Protein AF-A0A7S2DQY0-F1 (afdb_monomer_lite)

Organism: NCBI:txid327968

Sequence (175 aa):
AALLALCVALWAPGAPSARWPSTRSASLSDKVDLASQGHSHDYEVMYEGFVNVRKWKSLSALILSTHWKCEIVRGVEEQGWVKLTNEPGFIKIRLHPYTLLRRVQIFREISHGACSSVGMYPIGDPISCIQAASSLGYDGPDLQRSRLVPAPEGCFMDAGKLFVSDDRANRGNGA

Radius of gyration: 20.02 Å; chains: 1; bounding box: 56×23×52 Å

Structure (mmCIF, N/CA/C/O backbone):
data_AF-A0A7S2DQY0-F1
#
_entry.id   AF-A0A7S2DQY0-F1
#
loop_
_atom_site.group_PDB
_atom_site.id
_atom_site.type_symbol
_atom_site.label_atom_id
_atom_site.label_alt_id
_atom_site.label_comp_id
_atom_site.label_asym_id
_atom_site.label_entity_id
_atom_site.label_seq_id
_atom_site.pdbx_PDB_ins_code
_atom_site.Cartn_x
_atom_site.Cartn_y
_atom_site.Cartn_z
_atom_site.occupancy
_atom_site.B_iso_or_equiv
_atom_site.auth_seq_id
_atom_site.auth_comp_id
_atom_site.auth_asym_id
_atom_site.auth_atom_id
_atom_site.pdbx_PDB_model_num
ATOM 1 N N . ALA A 1 1 ? 22.320 -6.560 -19.509 1.00 53.09 1 ALA A N 1
ATOM 2 C CA . ALA A 1 1 ? 21.694 -6.195 -18.227 1.00 53.09 1 ALA A CA 1
ATOM 3 C C . ALA A 1 1 ? 20.279 -6.752 -18.251 1.00 53.09 1 ALA A C 1
ATOM 5 O O . ALA A 1 1 ? 19.689 -6.744 -19.324 1.00 53.09 1 ALA A O 1
ATOM 6 N N . ALA A 1 2 ? 19.794 -7.329 -17.153 1.00 63.69 2 ALA A N 1
ATOM 7 C CA . ALA A 1 2 ? 18.404 -7.769 -17.069 1.00 63.69 2 ALA A CA 1
ATOM 8 C C . ALA A 1 2 ? 17.537 -6.548 -16.743 1.00 63.69 2 ALA A C 1
ATOM 10 O O . ALA A 1 2 ? 17.880 -5.799 -15.827 1.00 63.69 2 ALA A O 1
ATOM 11 N N . LEU A 1 3 ? 16.473 -6.336 -17.514 1.00 75.00 3 LEU A N 1
ATOM 12 C CA . LEU A 1 3 ? 15.452 -5.347 -17.190 1.00 75.00 3 LEU A CA 1
ATOM 13 C C . LEU A 1 3 ? 14.588 -5.912 -16.063 1.00 75.00 3 LEU A C 1
ATOM 15 O O . LEU A 1 3 ? 14.339 -7.115 -16.017 1.00 75.00 3 LEU A O 1
ATOM 19 N N . LEU A 1 4 ? 14.163 -5.059 -15.135 1.00 83.62 4 LEU A N 1
ATOM 20 C CA . LEU A 1 4 ? 13.307 -5.462 -14.019 1.00 83.62 4 LEU A CA 1
ATOM 21 C C . LEU A 1 4 ? 12.068 -4.580 -14.031 1.00 83.62 4 LEU A C 1
ATOM 23 O O . LEU A 1 4 ? 12.180 -3.369 -13.874 1.00 83.62 4 LEU A O 1
ATOM 27 N N . ALA A 1 5 ? 10.890 -5.157 -14.231 1.00 82.81 5 ALA A N 1
ATOM 28 C CA . ALA A 1 5 ? 9.648 -4.395 -14.262 1.00 82.81 5 ALA A CA 1
ATOM 29 C C . ALA A 1 5 ? 9.065 -4.282 -12.849 1.00 82.81 5 ALA A C 1
ATOM 31 O O . ALA A 1 5 ? 9.056 -5.250 -12.084 1.00 82.81 5 ALA A O 1
ATOM 32 N N . LEU A 1 6 ? 8.570 -3.094 -12.509 1.00 86.31 6 LEU A N 1
ATOM 33 C CA . LEU A 1 6 ? 7.921 -2.808 -11.237 1.00 86.31 6 LEU A CA 1
ATOM 34 C C . LEU A 1 6 ? 6.404 -2.776 -11.429 1.00 86.31 6 LEU A C 1
ATOM 36 O O . LEU A 1 6 ? 5.857 -1.999 -12.214 1.00 86.31 6 LEU A O 1
ATOM 40 N N . CYS A 1 7 ? 5.724 -3.625 -10.673 1.00 85.50 7 CYS A N 1
ATOM 41 C CA . CYS A 1 7 ? 4.288 -3.825 -10.727 1.00 85.50 7 CYS A CA 1
ATOM 42 C C . CYS A 1 7 ? 3.633 -3.376 -9.422 1.00 85.50 7 CYS A C 1
ATOM 44 O O . CYS A 1 7 ? 4.214 -3.523 -8.347 1.00 85.50 7 CYS A O 1
ATOM 46 N N . VAL A 1 8 ? 2.390 -2.904 -9.493 1.00 83.81 8 VAL A N 1
ATOM 47 C CA . VAL A 1 8 ? 1.583 -2.538 -8.320 1.00 83.81 8 VAL A CA 1
ATOM 48 C C . VAL A 1 8 ? 0.348 -3.431 -8.199 1.00 83.81 8 VAL A C 1
ATOM 50 O O . VAL A 1 8 ? -0.331 -3.729 -9.189 1.00 83.81 8 VAL A O 1
ATOM 53 N N . ALA A 1 9 ? 0.046 -3.883 -6.981 1.00 71.81 9 ALA A N 1
ATOM 54 C CA . ALA A 1 9 ? -1.216 -4.548 -6.680 1.00 71.81 9 ALA A CA 1
ATOM 55 C C . ALA A 1 9 ? -2.298 -3.470 -6.548 1.00 71.81 9 ALA A C 1
ATOM 57 O O . ALA A 1 9 ? -2.285 -2.689 -5.604 1.00 71.81 9 ALA A O 1
ATOM 58 N N . LEU A 1 10 ? -3.201 -3.416 -7.531 1.00 66.06 10 LEU A N 1
ATOM 59 C CA . LEU A 1 10 ? -4.400 -2.568 -7.576 1.00 66.06 10 LEU A CA 1
ATOM 60 C C . LEU A 1 10 ? -4.248 -1.156 -6.976 1.00 66.06 10 LEU A C 1
ATOM 62 O O . LEU A 1 10 ? -4.770 -0.827 -5.912 1.00 66.06 10 LEU A O 1
ATOM 66 N N . TRP A 1 11 ? -3.659 -0.282 -7.787 1.00 42.88 11 TRP A N 1
ATOM 67 C CA . TRP A 1 11 ? -4.004 1.133 -7.864 1.00 42.88 11 TRP A CA 1
ATOM 68 C C . TRP A 1 11 ? -3.854 1.571 -9.326 1.00 42.88 11 TRP A C 1
ATOM 70 O O . TRP A 1 11 ? -2.790 1.413 -9.912 1.00 42.88 11 TRP A O 1
ATOM 80 N N . ALA A 1 12 ? -4.929 2.073 -9.937 1.00 38.25 12 ALA A N 1
ATOM 81 C CA . ALA A 1 12 ? -4.862 2.805 -11.199 1.00 38.25 12 ALA A CA 1
ATOM 82 C C . ALA A 1 12 ? -5.916 3.922 -11.167 1.00 38.25 12 ALA A C 1
ATOM 84 O O . ALA A 1 12 ? -7.084 3.675 -11.483 1.00 38.25 12 ALA A O 1
ATOM 85 N N . PRO A 1 13 ? -5.562 5.153 -10.765 1.00 38.97 13 PRO A N 1
ATOM 86 C CA . PRO A 1 13 ? -6.408 6.296 -11.046 1.00 38.97 13 PRO A CA 1
ATOM 87 C C . PRO A 1 13 ? -6.356 6.535 -12.560 1.00 38.97 13 PRO A C 1
ATOM 89 O O . PRO A 1 13 ? -5.383 7.061 -13.089 1.00 38.97 13 PRO A O 1
ATOM 92 N N . GLY A 1 14 ? -7.404 6.113 -13.270 1.00 41.59 14 GLY A N 1
ATOM 93 C CA . GLY A 1 14 ? -7.611 6.491 -14.668 1.00 41.59 14 GLY A CA 1
ATOM 94 C C . GLY A 1 14 ? -7.180 5.480 -15.729 1.00 41.59 14 GLY A C 1
ATOM 95 O O . GLY A 1 14 ? -6.712 5.897 -16.782 1.00 41.59 14 GLY A O 1
ATOM 96 N N . ALA A 1 15 ? -7.398 4.176 -15.533 1.00 36.22 15 ALA A N 1
ATOM 97 C CA . ALA A 1 15 ? -7.417 3.262 -16.677 1.00 36.22 15 ALA A CA 1
ATOM 98 C C . ALA A 1 15 ? -8.593 3.644 -17.608 1.00 36.22 15 ALA A C 1
ATOM 100 O O . ALA A 1 15 ? -9.750 3.495 -17.200 1.00 36.22 15 ALA A O 1
ATOM 101 N N . PRO A 1 16 ? -8.368 4.137 -18.846 1.00 37.81 16 PRO A N 1
ATOM 102 C CA . PRO A 1 16 ? -9.451 4.235 -19.806 1.00 37.81 16 PRO A CA 1
ATOM 103 C C . PRO A 1 16 ? -9.926 2.814 -20.089 1.00 37.81 16 PRO A C 1
ATOM 105 O O . PRO A 1 16 ? -9.136 1.946 -20.466 1.00 37.81 16 PRO A O 1
ATOM 108 N N . SER A 1 17 ? -11.221 2.596 -19.869 1.00 43.91 17 SER A N 1
ATOM 109 C CA . SER A 1 17 ? -11.963 1.384 -20.201 1.00 43.91 17 SER A CA 1
ATOM 110 C C . SER A 1 17 ? -11.356 0.687 -21.420 1.00 43.91 17 SER A C 1
ATOM 112 O O . SER A 1 17 ? -11.414 1.223 -22.533 1.00 43.91 17 SER A O 1
ATOM 114 N N . ALA A 1 18 ? -10.780 -0.498 -21.221 1.00 35.72 18 ALA A N 1
ATOM 115 C CA . ALA A 1 18 ? -10.533 -1.417 -22.315 1.00 35.72 18 ALA A CA 1
ATOM 116 C C . ALA A 1 18 ? -11.901 -1.728 -22.935 1.00 35.72 18 ALA A C 1
ATOM 118 O O . ALA A 1 18 ? -12.705 -2.487 -22.397 1.00 35.72 18 ALA A O 1
ATOM 119 N N . ARG A 1 19 ? -12.201 -1.022 -24.024 1.00 37.56 19 ARG A N 1
ATOM 120 C CA . ARG A 1 19 ? -13.410 -1.178 -24.816 1.00 37.56 19 ARG A CA 1
ATOM 121 C C . ARG A 1 19 ? -13.229 -2.458 -25.622 1.00 37.56 19 ARG A C 1
ATOM 123 O O . ARG A 1 19 ? -12.596 -2.441 -26.671 1.00 37.56 19 ARG A O 1
ATOM 130 N N . TRP A 1 20 ? -13.735 -3.567 -25.101 1.00 39.91 20 TRP A N 1
ATOM 131 C CA . TRP A 1 20 ? -13.902 -4.797 -25.871 1.00 39.91 20 TRP A CA 1
ATOM 132 C C . TRP A 1 20 ? -14.963 -4.556 -26.955 1.00 39.91 20 TRP A C 1
ATOM 134 O O . TRP A 1 20 ? -16.059 -4.107 -26.606 1.00 39.91 20 TRP A O 1
ATOM 144 N N . PRO A 1 21 ? -14.705 -4.817 -28.251 1.00 39.91 21 PRO A N 1
ATOM 145 C CA . PRO A 1 21 ? -15.764 -4.800 -29.239 1.00 39.91 21 PRO A CA 1
ATOM 146 C C . PRO A 1 21 ? -16.342 -6.198 -29.493 1.00 39.91 21 PRO A C 1
ATOM 148 O O . PRO A 1 21 ? -15.637 -7.198 -29.604 1.00 39.91 21 PRO A O 1
ATOM 151 N N . SER A 1 22 ? -17.651 -6.159 -29.739 1.00 44.62 22 SER A N 1
ATOM 152 C CA . SER A 1 22 ? -18.505 -7.104 -30.463 1.00 44.62 22 SER A CA 1
ATOM 153 C C . SER A 1 22 ? -19.174 -8.237 -29.675 1.00 44.62 22 SER A C 1
ATOM 155 O O . SER A 1 22 ? -18.684 -9.350 -29.561 1.00 44.62 22 SER A O 1
ATOM 157 N N . THR A 1 23 ? -20.420 -7.980 -29.281 1.00 38.44 23 THR A N 1
ATOM 158 C CA . THR A 1 23 ? -21.568 -8.768 -29.759 1.00 38.44 23 THR A CA 1
ATOM 159 C C . THR A 1 23 ? -22.801 -7.863 -29.842 1.00 38.44 23 THR A C 1
ATOM 161 O O . THR A 1 23 ? -22.882 -6.824 -29.191 1.00 38.44 23 THR A O 1
ATOM 164 N N . ARG A 1 24 ? -23.685 -8.186 -30.788 1.00 42.44 24 ARG A N 1
ATOM 165 C CA . ARG A 1 24 ? -24.762 -7.338 -31.311 1.00 42.44 24 ARG A CA 1
ATOM 166 C C . ARG A 1 24 ? -25.947 -7.243 -30.343 1.00 42.44 24 ARG A C 1
ATOM 168 O O . ARG A 1 24 ? -26.334 -8.242 -29.758 1.00 42.44 24 ARG A O 1
ATOM 175 N N . SER A 1 25 ? -26.529 -6.043 -30.293 1.00 52.25 25 SER A N 1
ATOM 176 C CA . SER A 1 25 ? -27.951 -5.717 -30.084 1.00 52.25 25 SER A CA 1
ATOM 177 C C . SER A 1 25 ? -28.778 -6.591 -29.128 1.00 52.25 25 SER A C 1
ATOM 179 O O . SER A 1 25 ? -29.321 -7.614 -29.537 1.00 52.25 25 SER A O 1
ATOM 181 N N . ALA A 1 26 ? -29.047 -6.062 -27.933 1.00 34.00 26 ALA A N 1
ATOM 182 C CA . ALA A 1 26 ? -30.343 -6.205 -27.276 1.00 34.00 26 ALA A CA 1
ATOM 183 C C . ALA A 1 26 ? -30.647 -4.944 -26.449 1.00 34.00 26 ALA A C 1
ATOM 185 O O . ALA A 1 26 ? -29.757 -4.283 -25.923 1.00 34.00 26 ALA A O 1
ATOM 186 N N . SER A 1 27 ? -31.919 -4.580 -26.471 1.00 41.88 27 SER A N 1
ATOM 187 C CA . SER A 1 27 ? -32.555 -3.317 -26.107 1.00 41.88 27 SER A CA 1
ATOM 188 C C . SER A 1 27 ? -32.637 -3.010 -24.609 1.00 41.88 27 SER A C 1
ATOM 190 O O . SER A 1 27 ? -32.637 -3.915 -23.786 1.00 41.88 27 SER A O 1
ATOM 192 N N . LEU A 1 28 ? -32.812 -1.709 -24.326 1.00 45.16 28 LEU A N 1
ATOM 193 C CA . LEU A 1 28 ? -33.440 -1.077 -23.156 1.00 45.16 28 LEU A CA 1
ATOM 194 C C . LEU A 1 28 ? -33.865 -2.010 -22.007 1.00 45.16 28 LEU A C 1
ATOM 196 O O . LEU A 1 28 ? -34.870 -2.709 -22.132 1.00 45.16 28 LEU A O 1
ATOM 200 N N . SER A 1 29 ? -33.209 -1.857 -20.852 1.00 47.78 29 SER A N 1
ATOM 201 C CA . SER A 1 29 ? -33.795 -1.493 -19.542 1.00 47.78 29 SER A CA 1
ATOM 202 C C . SER A 1 29 ? -32.904 -2.018 -18.420 1.00 47.78 29 SER A C 1
ATOM 204 O O . SER A 1 29 ? -33.221 -3.044 -17.853 1.00 47.78 29 SER A O 1
ATOM 206 N N . ASP A 1 30 ? -31.828 -1.313 -18.069 1.00 38.75 30 ASP A N 1
ATOM 207 C CA . ASP A 1 30 ? -31.156 -1.530 -16.782 1.00 38.75 30 ASP A CA 1
ATOM 208 C C . ASP A 1 30 ? -30.523 -0.214 -16.324 1.00 38.75 30 ASP A C 1
ATOM 210 O O . ASP A 1 30 ? -29.393 0.139 -16.666 1.00 38.75 30 ASP A O 1
ATOM 214 N N . LYS A 1 31 ? -31.294 0.563 -15.558 1.00 48.78 31 LYS A N 1
ATOM 215 C CA . LYS A 1 31 ? -30.732 1.595 -14.688 1.00 48.78 31 LYS A CA 1
ATOM 216 C C . LYS A 1 31 ? -30.069 0.870 -13.521 1.00 48.78 31 LYS A C 1
ATOM 218 O O . LYS A 1 31 ? -30.711 0.609 -12.512 1.00 48.78 31 LYS A O 1
ATOM 223 N N . VAL A 1 32 ? -28.798 0.518 -13.678 1.00 41.47 32 VAL A N 1
ATOM 224 C CA . VAL A 1 32 ? -27.964 0.142 -12.536 1.00 41.47 32 VAL A CA 1
ATOM 225 C C . VAL A 1 32 ? -27.562 1.437 -11.846 1.00 41.47 32 VAL A C 1
ATOM 227 O O . VAL A 1 32 ? -26.778 2.222 -12.382 1.00 41.47 32 VAL A O 1
ATOM 230 N N . ASP A 1 33 ? -28.146 1.676 -10.677 1.00 40.12 33 ASP A N 1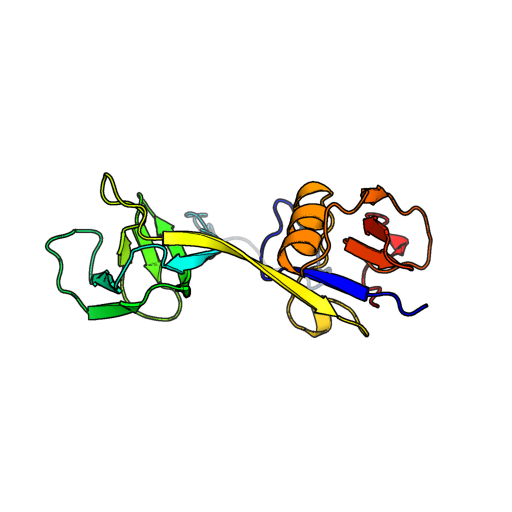
ATOM 231 C CA . ASP A 1 33 ? -27.738 2.738 -9.770 1.00 40.12 33 ASP A CA 1
ATOM 232 C C . ASP A 1 33 ? -26.233 2.604 -9.479 1.00 40.12 33 ASP A C 1
ATOM 234 O O . ASP A 1 33 ? -25.787 1.662 -8.820 1.00 40.12 33 ASP A O 1
ATOM 238 N N . LEU A 1 34 ? -25.433 3.551 -9.987 1.00 43.62 34 LEU A N 1
ATOM 239 C CA . LEU A 1 34 ? -24.010 3.707 -9.672 1.00 43.62 34 LEU A CA 1
ATOM 240 C C . LEU A 1 34 ? -23.846 4.201 -8.223 1.00 43.62 34 LEU A C 1
ATOM 242 O O . LEU A 1 34 ? -23.414 5.323 -7.961 1.00 43.62 34 LEU A O 1
ATOM 246 N N . ALA A 1 35 ? -24.194 3.358 -7.257 1.00 39.94 35 ALA A N 1
ATOM 247 C CA . ALA A 1 35 ? -23.782 3.535 -5.876 1.00 39.94 35 ALA A CA 1
ATOM 248 C C . ALA A 1 35 ? -22.318 3.088 -5.751 1.00 39.94 35 ALA A C 1
ATOM 250 O O . ALA A 1 35 ? -22.015 1.901 -5.811 1.00 39.94 35 ALA A O 1
ATOM 251 N N . SER A 1 36 ? -21.418 4.071 -5.639 1.00 44.59 36 SER A N 1
ATOM 252 C CA . SER A 1 36 ? -20.044 3.974 -5.123 1.00 44.59 36 SER A CA 1
ATOM 253 C C . SER A 1 36 ? -19.400 2.580 -5.195 1.00 44.59 36 SER A C 1
ATOM 255 O O . SER A 1 36 ? -19.381 1.841 -4.207 1.00 44.59 36 SER A O 1
ATOM 257 N N . GLN A 1 37 ? -18.790 2.238 -6.331 1.00 47.44 37 GLN A N 1
ATOM 258 C CA . GLN A 1 37 ? -17.748 1.213 -6.338 1.00 47.44 37 GLN A CA 1
ATOM 259 C C . GLN A 1 37 ? -16.548 1.769 -5.564 1.00 47.44 37 GLN A C 1
ATOM 261 O O . GLN A 1 37 ? -15.630 2.357 -6.130 1.00 47.44 37 GLN A O 1
ATOM 266 N N . GLY A 1 38 ? -16.589 1.661 -4.237 1.00 58.00 38 GLY A N 1
ATOM 267 C CA . GLY A 1 38 ? -15.418 1.907 -3.415 1.00 58.00 38 GLY A CA 1
ATOM 268 C C . GLY A 1 38 ? -14.380 0.857 -3.783 1.00 58.00 38 GLY A C 1
ATOM 269 O O . GLY A 1 38 ? -14.574 -0.325 -3.511 1.00 58.00 38 GLY A O 1
ATOM 270 N N . HIS A 1 39 ? -13.310 1.270 -4.458 1.00 76.19 39 HIS A N 1
ATOM 271 C CA . HIS A 1 39 ? -12.190 0.384 -4.743 1.00 76.19 39 HIS A CA 1
ATOM 272 C C . HIS A 1 39 ? -11.609 -0.117 -3.414 1.00 76.19 39 HIS A C 1
ATOM 274 O O . HIS A 1 39 ? -11.409 0.661 -2.479 1.00 76.19 39 HIS A O 1
ATOM 280 N N . SER A 1 40 ? -11.378 -1.425 -3.306 1.00 83.94 40 SER A N 1
ATOM 281 C CA . SER A 1 40 ? -10.716 -1.997 -2.137 1.00 83.94 40 SER A CA 1
ATOM 282 C C . SER A 1 40 ? -9.239 -1.618 -2.138 1.00 83.94 40 SER A C 1
ATOM 284 O O . SER A 1 40 ? -8.591 -1.695 -3.181 1.00 83.94 40 SER A O 1
ATOM 286 N N . HIS A 1 41 ? -8.704 -1.278 -0.974 1.00 87.81 41 HIS A N 1
ATOM 287 C CA . HIS A 1 41 ? -7.287 -1.001 -0.765 1.00 87.81 41 HIS A CA 1
ATOM 288 C C . HIS A 1 41 ? -6.707 -1.949 0.281 1.00 87.81 41 HIS A C 1
ATOM 290 O O . HIS A 1 41 ? -7.442 -2.496 1.109 1.00 87.81 41 HIS A O 1
ATOM 296 N N . ASP A 1 42 ? -5.387 -2.092 0.251 1.00 89.88 42 ASP A N 1
ATOM 297 C CA . ASP A 1 42 ? -4.629 -2.778 1.288 1.00 89.88 42 ASP A CA 1
ATOM 298 C C . ASP A 1 42 ? -4.252 -1.784 2.395 1.00 89.88 42 ASP A C 1
ATOM 300 O O . ASP A 1 42 ? -3.903 -0.627 2.139 1.00 89.88 42 ASP A O 1
ATOM 304 N N . TYR A 1 43 ? -4.376 -2.224 3.643 1.00 94.56 43 TYR A N 1
ATOM 305 C CA . TYR A 1 43 ? -4.101 -1.442 4.840 1.00 94.56 43 TYR A CA 1
ATOM 306 C C . TYR A 1 43 ? -3.182 -2.225 5.764 1.00 94.56 43 TYR A C 1
ATOM 308 O O . TYR A 1 43 ? -3.456 -3.376 6.076 1.00 94.56 43 TYR A O 1
ATOM 316 N N . GLU A 1 44 ? -2.141 -1.573 6.256 1.00 95.25 44 GLU A N 1
ATOM 317 C CA . GLU A 1 44 ? -1.274 -2.090 7.305 1.00 95.25 44 GLU A CA 1
ATOM 318 C C . GLU A 1 44 ? -1.783 -1.652 8.680 1.00 95.25 44 GLU A C 1
ATOM 320 O O . GLU A 1 44 ? -2.155 -0.486 8.882 1.00 95.25 44 GLU A O 1
ATOM 325 N N . VAL A 1 45 ? -1.769 -2.579 9.636 1.00 96.94 45 VAL A N 1
ATOM 326 C CA . VAL A 1 45 ? -2.029 -2.288 11.047 1.00 96.94 45 VAL A CA 1
ATOM 327 C C . VAL A 1 45 ? -0.821 -1.581 11.665 1.00 96.94 45 VAL A C 1
ATOM 329 O O . VAL A 1 45 ? 0.237 -2.174 11.857 1.00 96.94 45 VAL A O 1
ATOM 332 N N . MET A 1 46 ? -0.994 -0.309 12.025 1.00 96.75 46 MET A N 1
ATOM 333 C CA . MET A 1 46 ? 0.075 0.546 12.563 1.00 96.75 46 MET A CA 1
ATOM 334 C C . MET A 1 46 ? 0.112 0.598 14.095 1.00 96.75 46 MET A C 1
ATOM 336 O O . MET A 1 46 ? 1.102 1.047 14.669 1.00 96.75 46 MET A O 1
ATOM 340 N N . TYR A 1 47 ? -0.972 0.200 14.765 1.00 95.00 47 TYR A N 1
ATOM 341 C CA . TYR A 1 47 ? -1.081 0.298 16.220 1.00 95.00 47 TYR A CA 1
ATOM 342 C C . TYR A 1 47 ? -0.127 -0.674 16.925 1.00 95.00 47 TYR A C 1
ATOM 344 O O . TYR A 1 47 ? -0.063 -1.844 16.558 1.00 95.00 47 TYR A O 1
ATOM 352 N N . GLU A 1 48 ? 0.577 -0.208 17.962 1.00 93.19 48 GLU A N 1
ATOM 353 C CA . GLU A 1 48 ? 1.424 -1.054 18.815 1.00 93.19 48 GLU A CA 1
ATOM 354 C C . GLU A 1 48 ? 0.554 -2.038 19.617 1.00 93.19 48 GLU A C 1
ATOM 356 O O . GLU A 1 48 ? 0.055 -1.720 20.698 1.00 93.19 48 GLU A O 1
ATOM 361 N N . GLY A 1 49 ? 0.324 -3.226 19.052 1.00 95.12 49 GLY A N 1
ATOM 362 C CA . GLY A 1 49 ? -0.542 -4.262 19.610 1.00 95.12 49 GLY A CA 1
ATOM 363 C C . GLY A 1 49 ? -1.461 -4.854 18.545 1.00 95.12 49 GLY A C 1
ATOM 364 O O . GLY A 1 49 ? -0.993 -5.310 17.503 1.00 95.12 49 GLY A O 1
ATOM 365 N N . PHE A 1 50 ? -2.767 -4.849 18.815 1.00 96.69 50 PHE A N 1
ATOM 366 C CA . PHE A 1 50 ? -3.792 -5.342 17.898 1.00 96.69 50 PHE A CA 1
ATOM 367 C C . PHE A 1 50 ? -4.938 -4.341 17.721 1.00 96.69 50 PHE A C 1
ATOM 369 O O . PHE A 1 50 ? -5.203 -3.496 18.580 1.00 96.69 50 PHE A O 1
ATOM 376 N N . VAL A 1 51 ? -5.645 -4.460 16.601 1.00 98.12 51 VAL A N 1
ATOM 377 C CA . VAL A 1 51 ? -6.874 -3.723 16.296 1.00 98.12 51 VAL A CA 1
ATOM 378 C C . VAL A 1 51 ? -8.064 -4.673 16.299 1.00 98.12 51 VAL A C 1
ATOM 380 O O . VAL A 1 51 ? -7.950 -5.839 15.934 1.00 98.12 51 VAL A O 1
ATOM 383 N N . ASN A 1 52 ? -9.224 -4.167 16.714 1.00 98.31 52 ASN A N 1
ATOM 384 C CA . ASN A 1 52 ? -10.452 -4.953 16.767 1.00 98.31 52 ASN A CA 1
ATOM 385 C C . ASN A 1 52 ? -11.221 -4.858 15.449 1.00 98.31 52 ASN A C 1
ATOM 387 O O . ASN A 1 52 ? -11.515 -3.750 14.983 1.00 98.31 52 ASN A O 1
ATOM 391 N N . VAL A 1 53 ? -11.640 -6.008 14.931 1.00 98.38 53 VAL A N 1
ATOM 392 C CA . VAL A 1 53 ? -12.632 -6.112 13.862 1.00 98.38 53 VAL A CA 1
ATOM 393 C C . VAL A 1 53 ? -14.006 -6.150 14.503 1.00 98.38 53 VAL A C 1
ATOM 395 O O . VAL A 1 53 ? -14.297 -6.993 15.352 1.00 98.38 53 VAL A O 1
ATOM 398 N N . ARG A 1 54 ? -14.867 -5.206 14.137 1.00 98.56 54 ARG A N 1
ATOM 399 C CA . ARG A 1 54 ? -16.176 -5.027 14.769 1.00 98.56 54 ARG A CA 1
ATOM 400 C C . ARG A 1 54 ? -17.306 -5.336 13.810 1.00 98.56 54 ARG A C 1
ATOM 402 O O . ARG A 1 54 ? -17.222 -5.037 12.624 1.00 98.56 54 ARG A O 1
ATOM 409 N N . LYS A 1 55 ? -18.408 -5.869 14.338 1.00 98.00 55 LYS A N 1
ATOM 410 C CA . LYS A 1 55 ? -19.584 -6.243 13.537 1.00 98.00 55 LYS A CA 1
ATOM 411 C C . LYS A 1 55 ? -20.204 -5.063 12.773 1.00 98.00 55 LYS A C 1
ATOM 413 O O . LYS A 1 55 ? -20.723 -5.257 11.681 1.00 98.00 55 LYS A O 1
ATOM 418 N N . TRP A 1 56 ? -20.129 -3.849 13.325 1.00 97.69 56 TRP A N 1
ATOM 419 C CA . TRP A 1 56 ? -20.659 -2.615 12.728 1.00 97.69 56 TRP A CA 1
ATOM 420 C C . TRP A 1 56 ? -19.712 -1.434 12.990 1.00 97.69 56 TRP A C 1
ATOM 422 O O . TRP A 1 56 ? -18.828 -1.533 13.842 1.00 97.69 56 TRP A O 1
ATOM 432 N N . LYS A 1 57 ? -19.932 -0.296 12.313 1.00 97.44 57 LYS A N 1
ATOM 433 C CA . LYS A 1 57 ? -19.144 0.955 12.415 1.00 97.44 57 LYS A CA 1
ATOM 434 C C . LYS A 1 57 ? -19.318 1.705 13.753 1.00 97.44 57 LYS A C 1
ATOM 436 O O . LYS A 1 57 ? -19.614 2.897 13.775 1.00 97.44 57 LYS A O 1
ATOM 441 N N . SER A 1 58 ? -19.142 1.015 14.876 1.00 97.62 58 SER A N 1
ATOM 442 C CA . SER A 1 58 ? -19.225 1.567 16.231 1.00 97.62 58 SER A CA 1
ATOM 443 C C . SER A 1 58 ? -18.161 0.954 17.136 1.00 97.62 58 SER A C 1
ATOM 445 O O . SER A 1 58 ? -17.895 -0.241 17.062 1.00 97.62 58 SER A O 1
ATOM 447 N N . LEU A 1 59 ? -17.587 1.750 18.041 1.00 97.19 59 LEU A N 1
ATOM 448 C CA . LEU A 1 59 ? -16.613 1.271 19.031 1.00 97.19 59 LEU A CA 1
ATOM 449 C C . LEU A 1 59 ? -17.239 0.418 20.140 1.00 97.19 59 LEU A C 1
ATOM 451 O O . LEU A 1 59 ? -16.514 -0.290 20.831 1.00 97.19 59 LEU A O 1
ATOM 455 N N . SER A 1 60 ? -18.562 0.450 20.293 1.00 97.81 60 SER A N 1
ATOM 456 C CA . SER A 1 60 ? -19.304 -0.421 21.212 1.00 97.81 60 SER A CA 1
ATOM 457 C C . SER A 1 60 ? -19.815 -1.705 20.552 1.00 97.81 60 SER A C 1
ATOM 459 O O . SER A 1 60 ? -20.406 -2.545 21.224 1.00 97.81 60 SER A O 1
ATOM 461 N N . ALA A 1 61 ? -19.615 -1.880 19.240 1.00 97.94 61 ALA A N 1
ATOM 462 C CA . ALA A 1 61 ? -20.072 -3.076 18.541 1.00 97.94 61 ALA A CA 1
ATOM 463 C C . ALA A 1 61 ? -19.268 -4.319 18.952 1.00 97.94 61 ALA A C 1
ATOM 465 O O . ALA A 1 61 ? -18.079 -4.221 19.272 1.00 97.94 61 ALA A O 1
ATOM 466 N N . LEU A 1 62 ? -19.924 -5.483 18.867 1.00 98.25 62 LEU A N 1
ATOM 467 C CA . LEU A 1 62 ? -19.323 -6.798 19.093 1.00 98.25 62 LEU A CA 1
ATOM 468 C C . LEU A 1 62 ? -18.020 -6.944 18.296 1.00 98.25 62 LEU A C 1
ATOM 470 O O . LEU A 1 62 ? -17.990 -6.644 17.099 1.00 98.25 62 LEU A O 1
ATOM 474 N N . ILE A 1 63 ? -16.972 -7.412 18.972 1.00 98.50 63 ILE A N 1
ATOM 475 C CA . ILE A 1 63 ? -15.683 -7.747 18.366 1.00 98.50 63 ILE A CA 1
ATOM 476 C C . ILE A 1 63 ? -15.813 -9.144 17.754 1.00 98.50 63 ILE A C 1
ATOM 478 O O . ILE A 1 63 ? -16.228 -10.074 18.440 1.00 98.50 63 ILE A O 1
ATOM 482 N N . LEU A 1 64 ? -15.519 -9.264 16.462 1.00 98.38 64 LEU A N 1
ATOM 483 C CA . LEU A 1 64 ? -15.575 -10.520 15.711 1.00 98.38 64 LEU A CA 1
ATOM 484 C C . LEU A 1 64 ? -14.207 -11.214 15.671 1.00 98.38 64 LEU A C 1
ATOM 486 O O . LEU A 1 64 ? -14.136 -12.427 15.830 1.00 98.38 64 LEU A O 1
ATOM 490 N N . SER A 1 65 ? -13.140 -10.437 15.483 1.00 98.00 65 SER A N 1
ATOM 491 C CA . SER A 1 65 ? -11.749 -10.897 15.381 1.00 98.00 65 SER A CA 1
ATOM 492 C C . SER A 1 65 ? -10.784 -9.756 15.748 1.00 98.00 65 SER A C 1
ATOM 494 O O . SER A 1 65 ? -11.206 -8.632 16.060 1.00 98.00 65 SER A O 1
ATOM 496 N N . THR A 1 66 ? -9.480 -10.038 15.734 1.00 98.12 66 THR A N 1
ATOM 497 C CA . THR A 1 66 ? -8.412 -9.051 15.948 1.00 98.12 66 THR A CA 1
ATOM 498 C C . THR A 1 66 ? -7.285 -9.244 14.941 1.00 98.12 66 THR A C 1
ATOM 500 O O . THR A 1 66 ? -6.946 -10.386 14.648 1.00 98.12 66 THR A O 1
ATOM 503 N N . HIS A 1 67 ? -6.659 -8.149 14.508 1.00 97.69 67 HIS A N 1
ATOM 504 C CA . HIS A 1 67 ? -5.460 -8.165 13.660 1.00 97.69 67 HIS A CA 1
ATOM 505 C C . HIS A 1 67 ? -4.286 -7.501 14.367 1.00 97.69 67 HIS A C 1
ATOM 507 O O . HIS A 1 67 ? -4.468 -6.489 15.051 1.00 97.69 67 HIS A O 1
ATOM 513 N N . TRP A 1 68 ? -3.091 -8.055 14.203 1.00 98.00 68 TRP A N 1
ATOM 514 C CA . TRP A 1 68 ? -1.887 -7.591 14.895 1.00 98.00 68 TRP A CA 1
ATOM 515 C C . TRP A 1 68 ? -1.127 -6.549 14.076 1.00 98.00 68 TRP A C 1
ATOM 517 O O . TRP A 1 68 ? -1.302 -6.442 12.864 1.00 98.00 68 TRP A O 1
ATOM 527 N N . LYS A 1 69 ? -0.275 -5.764 14.741 1.00 96.06 69 LYS A N 1
ATOM 528 C CA . LYS A 1 69 ? 0.639 -4.819 14.087 1.00 96.06 69 LYS A CA 1
ATOM 529 C C . LYS A 1 69 ? 1.375 -5.469 12.906 1.00 96.06 69 LYS A C 1
ATOM 531 O O . LYS A 1 69 ? 1.785 -6.624 12.996 1.00 96.06 69 LYS A O 1
ATOM 536 N N . CYS A 1 70 ? 1.571 -4.696 11.839 1.00 93.94 70 CYS A N 1
ATOM 537 C CA . CYS A 1 70 ? 2.192 -5.084 10.567 1.00 93.94 70 CYS A CA 1
ATOM 538 C C . CYS A 1 70 ? 1.365 -6.054 9.707 1.00 93.94 70 CYS A C 1
ATOM 540 O O . CYS A 1 70 ? 1.772 -6.375 8.592 1.00 93.94 70 CYS A O 1
ATOM 542 N N . GLU A 1 71 ? 0.205 -6.516 10.176 1.00 95.44 71 GLU A N 1
ATOM 543 C CA . GLU A 1 71 ? -0.689 -7.321 9.354 1.00 95.44 71 GLU A CA 1
ATOM 544 C C . GLU A 1 71 ? -1.326 -6.468 8.250 1.00 95.44 71 GLU A C 1
ATOM 546 O O . GLU A 1 71 ? -1.676 -5.302 8.468 1.00 95.44 71 GLU A O 1
ATOM 551 N N . ILE A 1 72 ? -1.468 -7.054 7.057 1.00 93.56 72 ILE A N 1
ATOM 552 C CA . ILE A 1 72 ? -2.104 -6.409 5.909 1.00 93.56 72 ILE A CA 1
ATOM 553 C C . ILE A 1 72 ? -3.535 -6.917 5.769 1.00 93.56 72 ILE A C 1
ATOM 555 O O . ILE A 1 72 ? -3.769 -8.107 5.566 1.00 93.56 72 ILE A O 1
ATOM 559 N N . VAL A 1 73 ? -4.492 -5.995 5.814 1.00 95.19 73 VAL A N 1
ATOM 560 C CA . VAL A 1 73 ? -5.918 -6.267 5.620 1.00 95.19 73 VAL A CA 1
ATOM 561 C C . VAL A 1 73 ? -6.427 -5.566 4.367 1.00 95.19 73 VAL A C 1
ATOM 563 O O . VAL A 1 73 ? -6.010 -4.452 4.052 1.00 95.19 73 VAL A O 1
ATOM 566 N N . ARG A 1 74 ? -7.370 -6.193 3.657 1.00 93.62 74 ARG A N 1
ATOM 567 C CA . ARG A 1 74 ? -7.974 -5.622 2.446 1.00 93.62 74 ARG A CA 1
ATOM 568 C C . ARG A 1 74 ? -9.403 -5.177 2.697 1.00 93.62 74 ARG A C 1
ATOM 570 O O . ARG A 1 74 ? -10.243 -5.967 3.143 1.00 93.62 74 ARG A O 1
ATOM 577 N N . GLY A 1 75 ? -9.721 -3.941 2.331 1.00 94.38 75 GLY A N 1
ATOM 578 C CA . GLY A 1 75 ? -11.073 -3.434 2.512 1.00 94.38 75 GLY A CA 1
ATOM 579 C C . GLY A 1 75 ? -11.391 -2.129 1.805 1.00 94.38 75 GLY A C 1
ATOM 580 O O . GLY A 1 75 ? -10.542 -1.511 1.167 1.00 94.38 75 GLY A O 1
ATOM 581 N N . VAL A 1 76 ? -12.648 -1.719 1.919 1.00 94.38 76 VAL A N 1
ATOM 582 C CA . VAL A 1 76 ? -13.166 -0.463 1.371 1.00 94.38 76 VAL A CA 1
ATOM 583 C C . VAL A 1 76 ? -13.311 0.540 2.505 1.00 94.38 76 VAL A C 1
ATOM 585 O O . VAL A 1 76 ? -13.893 0.232 3.546 1.00 94.38 76 VAL A O 1
ATOM 588 N N . GLU A 1 77 ? -12.779 1.746 2.325 1.00 95.06 77 GLU A N 1
ATOM 589 C CA . GLU A 1 77 ? -12.967 2.807 3.310 1.00 95.06 77 GLU A CA 1
ATOM 590 C C . GLU A 1 77 ? -14.376 3.391 3.243 1.00 95.06 77 GLU A C 1
ATOM 592 O O . GLU A 1 77 ? -14.824 3.874 2.207 1.00 95.06 77 GLU A O 1
ATOM 597 N N . GLU A 1 78 ? -15.045 3.409 4.391 1.00 94.25 78 GLU A N 1
ATOM 598 C CA . GLU A 1 78 ? -16.378 3.957 4.569 1.00 94.25 78 GLU A CA 1
ATOM 599 C C . GLU A 1 78 ? -16.459 4.713 5.901 1.00 94.25 78 GLU A C 1
ATOM 601 O O . GLU A 1 78 ? -16.465 4.120 6.982 1.00 94.25 78 GLU A O 1
ATOM 606 N N . GLN A 1 79 ? -16.583 6.042 5.841 1.00 94.06 79 GLN A N 1
ATOM 607 C CA . GLN A 1 79 ? -16.843 6.891 7.017 1.00 94.06 79 GLN A CA 1
ATOM 608 C C . GLN A 1 79 ? -15.793 6.724 8.143 1.00 94.06 79 GLN A C 1
ATOM 610 O O . GLN A 1 79 ? -16.120 6.644 9.332 1.00 94.06 79 GLN A O 1
ATOM 615 N N . GLY A 1 80 ? -14.507 6.647 7.781 1.00 96.12 80 GLY A N 1
ATOM 616 C CA . GLY A 1 80 ? -13.399 6.491 8.734 1.00 96.12 80 GLY A CA 1
ATOM 617 C C . GLY A 1 80 ? -13.265 5.085 9.333 1.00 96.12 80 GLY A C 1
ATOM 618 O O . GLY A 1 80 ? -12.615 4.915 10.370 1.00 96.12 80 GLY A O 1
ATOM 619 N N . TRP A 1 81 ? -13.902 4.099 8.706 1.00 98.12 81 TRP A N 1
ATOM 620 C CA . TRP A 1 81 ? -13.749 2.670 8.957 1.00 98.12 81 TRP A CA 1
ATOM 621 C C . TRP A 1 81 ? -13.328 1.972 7.665 1.00 98.12 81 TRP A C 1
ATOM 623 O O . TRP A 1 81 ? -13.635 2.457 6.583 1.00 98.12 81 TRP A O 1
ATOM 633 N N . VAL A 1 82 ? -12.669 0.827 7.769 1.00 97.62 82 VAL A N 1
ATOM 634 C CA . VAL A 1 82 ? -12.422 -0.084 6.651 1.00 97.62 82 VAL A CA 1
ATOM 635 C C . VAL A 1 82 ? -13.387 -1.245 6.786 1.00 97.62 82 VAL A C 1
ATOM 637 O O . VAL A 1 82 ? -13.328 -1.971 7.777 1.00 97.62 82 VAL A O 1
ATOM 640 N N . LYS A 1 83 ? -14.274 -1.409 5.808 1.00 97.44 83 LYS A N 1
ATOM 641 C CA . LYS A 1 83 ? -15.088 -2.610 5.642 1.00 97.44 83 LYS A CA 1
ATOM 642 C C . LYS A 1 83 ? -14.227 -3.686 4.996 1.00 97.44 83 LYS A C 1
ATOM 644 O O . LYS A 1 83 ? -13.764 -3.504 3.870 1.00 97.44 83 LYS A O 1
ATOM 649 N N . LEU A 1 84 ? -14.001 -4.781 5.707 1.00 96.44 84 LEU A N 1
ATOM 650 C CA . LEU A 1 84 ? -13.149 -5.861 5.224 1.00 96.44 84 LEU A CA 1
ATOM 651 C C . LEU A 1 84 ? -13.821 -6.604 4.062 1.00 96.44 84 LEU A C 1
ATOM 653 O O . LEU A 1 84 ? -15.044 -6.732 4.002 1.00 96.44 84 LEU A O 1
ATOM 657 N N . THR A 1 85 ? -13.004 -7.028 3.097 1.00 94.38 85 THR A N 1
ATOM 658 C CA . THR A 1 85 ? -13.468 -7.708 1.870 1.00 94.38 85 THR A CA 1
ATOM 659 C C . THR A 1 85 ? -13.303 -9.221 1.928 1.00 94.38 85 THR A C 1
ATOM 661 O O . THR A 1 85 ? -14.093 -9.933 1.317 1.00 94.38 85 THR A O 1
ATOM 664 N N . ASN A 1 86 ? -12.321 -9.708 2.691 1.00 91.06 86 ASN A N 1
ATOM 665 C CA . ASN A 1 86 ? -12.033 -11.138 2.835 1.00 91.06 86 ASN A CA 1
ATOM 666 C C . ASN A 1 86 ? -12.690 -11.762 4.078 1.00 91.06 86 ASN A C 1
ATOM 668 O O . ASN A 1 86 ? -12.745 -12.981 4.195 1.00 91.06 86 ASN A O 1
ATOM 672 N N . GLU A 1 87 ? -13.193 -10.939 4.999 1.00 94.12 87 GLU A N 1
ATOM 673 C CA . GLU A 1 87 ? -13.856 -11.375 6.226 1.00 94.12 87 GLU A CA 1
ATOM 674 C C . GLU A 1 87 ? -14.939 -10.368 6.649 1.00 94.12 87 GLU A C 1
ATOM 676 O O . GLU A 1 87 ? -14.908 -9.211 6.215 1.00 94.12 87 GLU A O 1
ATOM 681 N N . PRO A 1 88 ? -15.939 -10.773 7.454 1.00 96.75 88 PRO A N 1
ATOM 682 C CA . PRO A 1 88 ? -16.981 -9.859 7.889 1.00 96.75 88 PRO A CA 1
ATOM 683 C C . PRO A 1 88 ? -16.472 -8.917 8.982 1.00 96.75 88 PRO A C 1
ATOM 685 O O . PRO A 1 88 ? -15.987 -9.349 10.023 1.00 96.75 88 PRO A O 1
ATOM 688 N N . GLY A 1 89 ? -16.707 -7.621 8.800 1.00 97.94 89 GLY A N 1
ATOM 689 C CA . GLY A 1 89 ? -16.542 -6.636 9.860 1.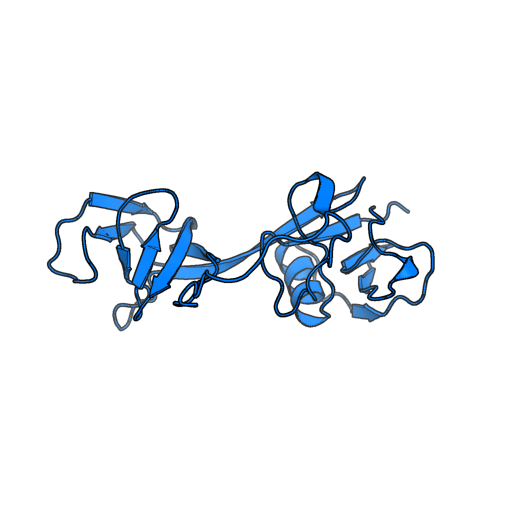00 97.94 89 GLY A CA 1
ATOM 690 C C . GLY A 1 89 ? -15.894 -5.342 9.399 1.00 97.94 89 GLY A C 1
ATOM 691 O O . GLY A 1 89 ? -15.660 -5.103 8.212 1.00 97.94 89 GLY A O 1
ATOM 692 N N . PHE A 1 90 ? -15.659 -4.478 10.380 1.00 98.44 90 PHE A N 1
ATOM 693 C CA . PHE A 1 90 ? -15.162 -3.127 10.195 1.00 98.44 90 PHE A CA 1
ATOM 694 C C . PHE A 1 90 ? -14.023 -2.843 11.168 1.00 98.44 90 PHE A C 1
ATOM 696 O O . PHE A 1 90 ? -14.148 -3.100 12.367 1.00 98.44 90 PHE A O 1
ATOM 703 N N . ILE A 1 91 ? -12.952 -2.228 10.676 1.00 98.31 91 ILE A N 1
ATOM 704 C CA . ILE A 1 91 ? -11.837 -1.751 11.501 1.00 98.31 91 ILE A CA 1
ATOM 705 C C . ILE A 1 91 ? -11.812 -0.227 11.466 1.00 98.31 91 ILE A C 1
ATOM 707 O O . ILE A 1 91 ? -11.966 0.386 10.412 1.00 98.31 91 ILE A O 1
ATOM 711 N N . LYS A 1 92 ? -11.638 0.421 12.618 1.00 98.19 92 LYS A N 1
ATOM 712 C CA . LYS A 1 92 ? -11.525 1.882 12.673 1.00 98.19 92 LYS A CA 1
ATOM 713 C C . LYS A 1 92 ? -10.161 2.304 12.121 1.00 98.19 92 LYS A C 1
ATOM 715 O O . LYS A 1 92 ? -9.155 1.720 12.494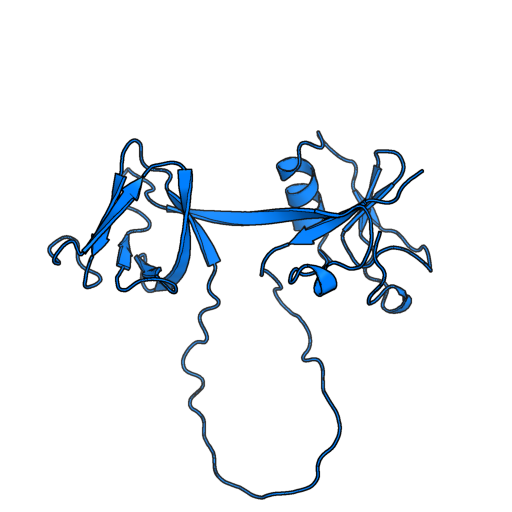 1.00 98.19 92 LYS A O 1
ATOM 720 N N . ILE A 1 93 ? -10.104 3.339 11.282 1.00 98.06 93 ILE A N 1
ATOM 721 C CA . ILE A 1 93 ? -8.824 3.795 10.701 1.00 98.06 93 ILE A CA 1
ATOM 722 C C . ILE A 1 93 ? -8.016 4.606 11.717 1.00 98.06 93 ILE A C 1
ATOM 724 O O . ILE A 1 93 ? -6.802 4.448 11.836 1.00 98.06 93 ILE A O 1
ATOM 728 N N . ARG A 1 94 ? -8.690 5.481 12.471 1.00 97.69 94 ARG A N 1
ATOM 729 C CA . ARG A 1 94 ? -8.076 6.360 13.475 1.00 97.69 94 ARG A CA 1
ATOM 730 C C . ARG A 1 94 ? -8.930 6.443 14.734 1.00 97.69 94 ARG A C 1
ATOM 732 O O . ARG A 1 94 ? -10.152 6.587 14.649 1.00 97.69 94 ARG A O 1
ATOM 739 N N . LEU A 1 95 ? -8.262 6.415 15.880 1.00 95.44 95 LEU A N 1
ATOM 740 C CA . LEU A 1 95 ? -8.805 6.719 17.200 1.00 95.44 95 LEU A CA 1
ATOM 741 C C . LEU A 1 95 ? -7.860 7.703 17.858 1.00 95.44 95 LEU A C 1
ATOM 743 O O . LEU A 1 95 ? -6.828 7.282 18.358 1.00 95.44 95 LEU A O 1
ATOM 747 N N . HIS A 1 96 ? -8.185 8.995 17.820 1.00 92.1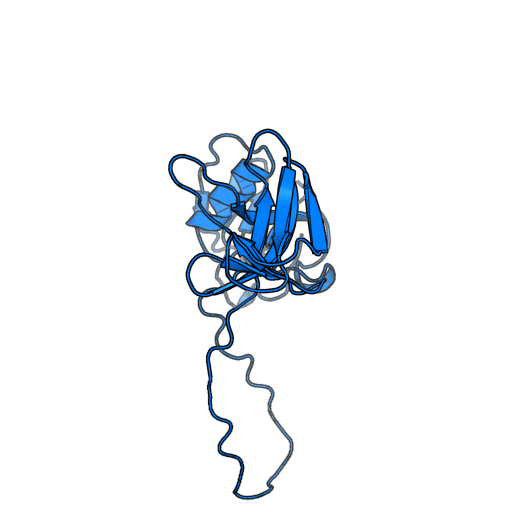9 96 HIS A N 1
ATOM 748 C CA . HIS A 1 96 ? -7.284 10.036 18.308 1.00 92.19 96 HIS A CA 1
ATOM 749 C C . HIS A 1 96 ? -6.729 9.698 19.709 1.00 92.19 96 HIS A C 1
ATOM 751 O O . HIS A 1 96 ? -7.526 9.366 20.589 1.00 92.19 96 HIS A O 1
ATOM 757 N N . PRO A 1 97 ? -5.399 9.768 19.921 1.00 94.75 97 PRO A N 1
ATOM 758 C CA . PRO A 1 97 ? -4.349 10.238 18.997 1.00 94.75 97 PRO A CA 1
ATOM 759 C C . PRO A 1 97 ? -3.766 9.170 18.043 1.00 94.75 97 PRO A C 1
ATOM 761 O O . PRO A 1 97 ? -2.884 9.469 17.243 1.00 94.75 97 PRO A O 1
ATOM 764 N N . TYR A 1 98 ? -4.245 7.932 18.097 1.00 96.12 98 TYR A N 1
ATOM 765 C CA . TYR A 1 98 ? -3.687 6.776 17.399 1.00 96.12 98 TYR A CA 1
ATOM 766 C C . TYR A 1 98 ? -4.180 6.621 15.949 1.00 96.12 98 TYR A C 1
ATOM 768 O O . TYR A 1 98 ? -5.376 6.712 15.643 1.00 96.12 98 TYR A O 1
ATOM 776 N N . THR A 1 99 ? -3.247 6.297 15.050 1.00 97.06 99 THR A N 1
ATOM 777 C CA . THR A 1 99 ? -3.552 5.750 13.718 1.00 97.06 99 THR A CA 1
ATOM 778 C C . THR A 1 99 ? -3.524 4.234 13.812 1.00 97.06 99 THR A C 1
ATOM 780 O O . THR A 1 99 ? -2.492 3.659 14.137 1.00 97.06 99 THR A O 1
ATOM 783 N N . LEU A 1 100 ? -4.664 3.595 13.562 1.00 97.88 100 LEU A N 1
ATOM 784 C CA . LEU A 1 100 ? -4.799 2.145 13.674 1.00 97.88 100 LEU A CA 1
ATOM 785 C C . LEU A 1 100 ? -4.446 1.453 12.362 1.00 97.88 100 LEU A C 1
ATOM 787 O O . LEU A 1 100 ? -3.746 0.447 12.375 1.00 97.88 100 LEU A O 1
ATOM 791 N N . LEU A 1 101 ? -4.903 2.023 11.245 1.00 97.38 101 LEU A N 1
ATOM 792 C CA . LEU A 1 101 ? -4.648 1.524 9.901 1.00 97.38 101 LEU A CA 1
ATOM 793 C C . LEU A 1 101 ? -4.030 2.610 9.021 1.00 97.38 101 LEU A C 1
ATOM 795 O O . LEU A 1 101 ? -4.447 3.773 9.061 1.00 97.38 101 LEU A O 1
ATOM 799 N N . ARG A 1 102 ? -3.095 2.209 8.162 1.00 94.62 102 ARG A N 1
ATOM 800 C CA . ARG A 1 102 ? -2.524 3.039 7.095 1.00 94.62 102 ARG A CA 1
ATOM 801 C C . ARG A 1 102 ? -2.693 2.317 5.766 1.00 94.62 102 ARG A C 1
ATOM 803 O O . ARG A 1 102 ? -2.347 1.151 5.673 1.00 94.62 102 ARG A O 1
ATOM 810 N N . ARG A 1 103 ? -3.196 3.003 4.734 1.00 91.94 103 ARG A N 1
ATOM 811 C CA . ARG A 1 103 ? -3.207 2.439 3.373 1.00 91.94 103 ARG A CA 1
ATOM 812 C C . ARG A 1 103 ? -1.779 2.154 2.928 1.00 91.94 103 ARG A C 1
ATOM 814 O O . ARG A 1 103 ? -0.926 3.032 3.063 1.00 91.94 103 ARG A O 1
ATOM 821 N N . VAL A 1 104 ? -1.553 0.980 2.363 1.00 88.06 104 VAL A N 1
ATOM 822 C CA . VAL A 1 104 ? -0.279 0.599 1.756 1.00 88.06 104 VAL A CA 1
ATOM 823 C C . VAL A 1 104 ? -0.488 0.265 0.288 1.00 88.06 104 VAL A C 1
ATOM 825 O O . VAL A 1 104 ? -1.531 -0.254 -0.106 1.00 88.06 104 VAL A O 1
ATOM 828 N N . GLN A 1 105 ? 0.505 0.601 -0.528 1.00 83.25 105 GLN A N 1
ATOM 829 C CA . GLN A 1 105 ? 0.600 0.098 -1.890 1.00 83.25 105 GLN A CA 1
ATOM 830 C C . GLN A 1 105 ? 1.587 -1.063 -1.885 1.00 83.25 105 GLN A C 1
ATOM 832 O O . GLN A 1 105 ? 2.688 -0.934 -1.351 1.00 83.25 105 GLN A O 1
ATOM 837 N N . ILE A 1 106 ? 1.180 -2.202 -2.443 1.00 84.56 106 ILE A N 1
ATOM 838 C CA . ILE A 1 106 ? 2.056 -3.365 -2.571 1.00 84.56 106 ILE A CA 1
ATOM 839 C C . ILE A 1 106 ? 2.707 -3.299 -3.944 1.00 84.56 106 ILE A C 1
ATOM 841 O O . ILE A 1 106 ? 2.025 -3.358 -4.970 1.00 84.56 106 ILE A O 1
ATOM 845 N N . PHE A 1 107 ? 4.029 -3.201 -3.944 1.00 90.25 107 PHE A N 1
ATOM 846 C CA . PHE A 1 107 ? 4.843 -3.219 -5.147 1.00 90.25 107 PHE A CA 1
ATOM 847 C C . PHE A 1 107 ? 5.568 -4.552 -5.272 1.00 90.25 107 PHE A C 1
ATOM 849 O O . PHE A 1 107 ? 5.869 -5.209 -4.275 1.00 90.25 107 PHE A O 1
ATOM 856 N N . ARG A 1 108 ? 5.843 -4.960 -6.506 1.00 91.44 108 ARG A N 1
ATOM 857 C CA . ARG A 1 108 ? 6.599 -6.172 -6.801 1.00 91.44 108 ARG A CA 1
ATOM 858 C C . ARG A 1 108 ? 7.514 -5.932 -7.979 1.00 91.44 108 ARG A C 1
ATOM 860 O O . ARG A 1 108 ? 7.085 -5.405 -8.998 1.00 91.44 108 ARG A O 1
ATOM 867 N N . GLU A 1 109 ? 8.738 -6.399 -7.844 1.00 92.19 109 GLU A N 1
ATOM 868 C CA . GLU A 1 109 ? 9.668 -6.522 -8.951 1.00 92.19 109 GLU A CA 1
ATOM 869 C C . GLU A 1 109 ? 9.498 -7.875 -9.647 1.00 92.19 109 GLU A C 1
ATOM 871 O O . GLU A 1 109 ? 9.361 -8.916 -8.990 1.00 92.19 109 GLU A O 1
ATOM 876 N N . ILE A 1 110 ? 9.511 -7.865 -10.976 1.00 92.69 110 ILE A N 1
ATOM 877 C CA . ILE A 1 110 ? 9.567 -9.069 -11.804 1.00 92.69 110 ILE A CA 1
ATOM 878 C C . ILE A 1 110 ? 10.752 -8.985 -12.767 1.00 92.69 110 ILE A C 1
ATOM 880 O O . ILE A 1 110 ? 11.045 -7.930 -13.323 1.00 92.69 110 ILE A O 1
ATOM 884 N N . SER A 1 111 ? 11.419 -10.119 -12.971 1.00 92.25 111 SER A N 1
ATOM 885 C CA . SER A 1 111 ? 12.569 -10.259 -13.875 1.00 92.25 111 SER A CA 1
ATOM 886 C C . SER A 1 111 ? 12.230 -10.907 -15.216 1.00 92.25 111 SER A C 1
ATOM 888 O O . SER A 1 111 ? 13.108 -11.066 -16.057 1.00 92.25 111 SER A O 1
ATOM 890 N N . HIS A 1 112 ? 10.980 -11.339 -15.391 1.00 90.88 112 HIS A N 1
ATOM 891 C CA . HIS A 1 112 ? 10.473 -11.906 -16.633 1.00 90.88 112 HIS A CA 1
ATOM 892 C C . HIS A 1 112 ? 8.957 -11.727 -16.723 1.00 90.88 112 HIS A C 1
ATOM 894 O O . HIS A 1 112 ? 8.245 -11.824 -15.718 1.00 90.88 112 HIS A O 1
ATOM 900 N N . GLY A 1 113 ? 8.460 -11.540 -17.944 1.00 90.94 113 GLY A N 1
ATOM 901 C CA . GLY A 1 113 ? 7.026 -11.462 -18.216 1.00 90.94 113 GLY A CA 1
ATOM 902 C C . GLY A 1 113 ? 6.406 -10.121 -17.816 1.00 90.94 113 GLY A C 1
ATOM 903 O O . GLY A 1 113 ? 7.074 -9.217 -17.323 1.00 90.94 113 GLY A O 1
ATOM 904 N N . ALA A 1 114 ? 5.109 -9.970 -18.086 1.00 92.12 114 ALA A N 1
ATOM 905 C CA . ALA A 1 114 ? 4.370 -8.729 -17.855 1.00 92.12 114 ALA A CA 1
ATOM 906 C C . ALA A 1 114 ? 3.698 -8.708 -16.473 1.00 92.12 114 ALA A C 1
ATOM 908 O O . ALA A 1 114 ? 3.295 -9.755 -15.962 1.00 92.12 114 ALA A O 1
ATOM 909 N N . CYS A 1 115 ? 3.459 -7.522 -15.906 1.00 90.56 115 CYS A N 1
ATOM 910 C CA . CYS A 1 115 ? 2.728 -7.376 -14.638 1.00 90.56 115 CYS A CA 1
ATOM 911 C C . CYS A 1 115 ? 1.359 -8.078 -14.635 1.00 90.56 115 CYS A C 1
ATOM 913 O O . CYS A 1 115 ? 0.962 -8.669 -13.630 1.00 90.56 115 CYS A O 1
ATOM 915 N N . SER A 1 116 ? 0.671 -8.095 -15.781 1.00 90.75 116 SER A N 1
ATOM 916 C CA . SER A 1 116 ? -0.614 -8.781 -15.950 1.00 90.75 116 SER A CA 1
ATOM 917 C C . SER A 1 116 ? -0.522 -10.293 -15.727 1.00 90.75 116 SER A C 1
ATOM 919 O O . SER A 1 116 ? -1.469 -10.890 -15.220 1.00 90.75 116 SER A O 1
ATOM 921 N N . SER A 1 117 ? 0.621 -10.911 -16.040 1.00 89.81 117 SER A N 1
ATOM 922 C CA . SER A 1 117 ? 0.835 -12.353 -15.860 1.00 89.81 117 SER A CA 1
ATOM 923 C C . SER A 1 117 ? 0.886 -12.770 -14.386 1.00 89.81 117 SER A C 1
ATOM 925 O O . SER A 1 117 ? 0.543 -13.902 -14.057 1.00 89.81 117 SER A O 1
ATOM 927 N N . VAL A 1 118 ? 1.235 -11.840 -13.489 1.00 87.00 118 VAL A N 1
ATOM 928 C CA . VAL A 1 118 ? 1.243 -12.040 -12.030 1.00 87.00 118 VAL A CA 1
ATOM 929 C C . VAL A 1 118 ? 0.036 -11.398 -11.337 1.00 87.00 118 VAL A C 1
ATOM 931 O O . VAL A 1 118 ? 0.038 -11.239 -10.118 1.00 87.00 118 VAL A O 1
ATOM 934 N N . GLY A 1 119 ? -0.999 -11.016 -12.095 1.00 85.00 119 GLY A N 1
ATOM 935 C CA . GLY A 1 119 ? -2.214 -10.399 -11.554 1.00 85.00 119 GLY A CA 1
ATOM 936 C C . GLY A 1 119 ? -2.010 -8.985 -10.997 1.00 85.00 119 GLY A C 1
ATOM 937 O O . GLY A 1 119 ? -2.791 -8.537 -10.159 1.00 85.00 119 GLY A O 1
ATOM 938 N N . MET A 1 120 ? -0.961 -8.287 -11.436 1.00 89.31 120 MET A N 1
ATOM 939 C CA . MET A 1 120 ? -0.629 -6.920 -11.029 1.00 89.31 120 MET A CA 1
ATOM 940 C C . MET A 1 120 ? -0.698 -5.966 -12.229 1.00 89.31 120 MET A C 1
ATOM 942 O O . MET A 1 120 ? -0.924 -6.380 -13.367 1.00 89.31 120 MET A O 1
ATOM 946 N N . TYR A 1 121 ? -0.518 -4.671 -11.977 1.00 91.06 121 TYR A N 1
ATOM 947 C CA . TYR A 1 121 ? -0.607 -3.630 -12.999 1.00 91.06 121 TYR A CA 1
ATOM 948 C C . TYR A 1 121 ? 0.743 -2.939 -13.205 1.00 91.06 121 TYR A C 1
ATOM 950 O O . TYR A 1 121 ? 1.484 -2.769 -12.233 1.00 91.06 121 TYR A O 1
ATOM 958 N N . PRO A 1 122 ? 1.070 -2.539 -14.446 1.00 92.56 122 PRO A N 1
ATOM 959 C CA . PRO A 1 122 ? 2.240 -1.716 -14.717 1.00 92.56 122 PRO A CA 1
ATOM 960 C C . PRO A 1 122 ? 2.066 -0.326 -14.094 1.00 92.56 122 PRO A C 1
ATOM 962 O O . PRO A 1 122 ? 0.970 0.242 -14.102 1.00 92.56 122 PRO A O 1
ATOM 965 N N . ILE A 1 123 ? 3.148 0.228 -13.551 1.00 92.19 123 ILE A N 1
ATOM 966 C CA . ILE A 1 123 ? 3.137 1.538 -12.888 1.00 92.19 123 ILE A CA 1
ATOM 967 C C . ILE A 1 123 ? 3.458 2.621 -13.921 1.00 92.19 123 ILE A C 1
ATOM 969 O O . ILE A 1 123 ? 4.611 2.803 -14.296 1.00 92.19 123 ILE A O 1
ATOM 973 N N . GLY A 1 124 ? 2.437 3.320 -14.417 1.00 90.56 124 GLY A N 1
ATOM 974 C CA . GLY A 1 124 ? 2.601 4.349 -15.453 1.00 90.56 124 GLY A CA 1
ATOM 975 C C . GLY A 1 124 ? 2.887 5.755 -14.923 1.00 90.56 124 GLY A C 1
ATOM 976 O O . GLY A 1 124 ? 3.253 6.640 -15.697 1.00 90.56 124 GLY A O 1
ATOM 977 N N . ASP A 1 125 ? 2.700 5.998 -13.625 1.00 88.31 125 ASP A N 1
ATOM 978 C CA . ASP A 1 125 ? 2.867 7.323 -13.046 1.00 88.31 125 ASP A CA 1
ATOM 979 C C . ASP A 1 125 ? 4.261 7.505 -12.404 1.00 88.31 125 ASP A C 1
ATOM 981 O O . ASP A 1 125 ? 4.749 6.634 -11.680 1.00 88.31 125 ASP A O 1
ATOM 985 N N . PRO A 1 126 ? 4.921 8.655 -12.636 1.00 89.88 126 PRO A N 1
ATOM 986 C CA . PRO A 1 126 ? 6.237 8.956 -12.073 1.00 89.88 126 PRO A CA 1
ATOM 987 C C . PRO A 1 126 ? 6.342 8.808 -10.551 1.00 89.88 126 PRO A C 1
ATOM 989 O O . PRO A 1 126 ? 7.351 8.330 -10.039 1.00 89.88 126 PRO A O 1
ATOM 992 N N . ILE A 1 127 ? 5.312 9.237 -9.818 1.00 88.88 127 ILE A N 1
ATOM 993 C CA . ILE A 1 127 ? 5.369 9.332 -8.357 1.00 88.88 127 ILE A CA 1
ATOM 994 C C . ILE A 1 127 ? 5.331 7.935 -7.744 1.00 88.88 127 ILE A C 1
ATOM 996 O O . ILE A 1 127 ? 6.195 7.610 -6.929 1.00 88.88 127 ILE A O 1
ATOM 1000 N N . SER A 1 128 ? 4.393 7.084 -8.152 1.00 88.81 128 SER A N 1
ATOM 1001 C CA . SER A 1 128 ? 4.353 5.709 -7.673 1.00 88.81 128 SER A CA 1
ATOM 1002 C C . SER A 1 128 ? 5.475 4.860 -8.232 1.00 88.81 128 SER A C 1
ATOM 1004 O O . SER A 1 128 ? 5.869 3.921 -7.558 1.00 88.81 128 SER A O 1
ATOM 1006 N N . CYS A 1 129 ? 6.066 5.207 -9.378 1.00 91.06 129 CYS A N 1
ATOM 1007 C CA . CYS A 1 129 ? 7.293 4.553 -9.837 1.00 91.06 129 CYS A CA 1
ATOM 1008 C C . CYS A 1 129 ? 8.450 4.780 -8.847 1.00 91.06 129 CYS A C 1
ATOM 1010 O O . CYS A 1 129 ? 9.102 3.825 -8.424 1.00 91.06 129 CYS A O 1
ATOM 1012 N N . ILE A 1 130 ? 8.640 6.021 -8.383 1.00 91.50 130 ILE A N 1
ATOM 1013 C CA . ILE A 1 130 ? 9.626 6.341 -7.337 1.00 91.50 130 ILE A CA 1
ATOM 1014 C C . ILE A 1 130 ? 9.272 5.633 -6.023 1.00 91.50 130 ILE A C 1
ATOM 1016 O O . ILE A 1 130 ? 10.135 5.007 -5.413 1.00 91.50 130 ILE A O 1
ATOM 1020 N N . GLN A 1 131 ? 8.005 5.682 -5.595 1.00 88.44 131 GLN A N 1
ATOM 1021 C CA . GLN A 1 131 ? 7.567 5.013 -4.363 1.00 88.44 131 GLN A CA 1
ATOM 1022 C C . GLN A 1 131 ? 7.762 3.497 -4.424 1.00 88.44 131 GLN A C 1
ATOM 1024 O O . GLN A 1 131 ? 8.147 2.899 -3.419 1.00 88.44 131 GLN A O 1
ATOM 1029 N N . ALA A 1 132 ? 7.516 2.883 -5.581 1.00 90.19 132 ALA A N 1
ATOM 1030 C CA . ALA A 1 132 ? 7.719 1.463 -5.806 1.00 90.19 132 ALA A CA 1
ATOM 1031 C C . ALA A 1 132 ? 9.185 1.097 -5.664 1.00 90.19 132 ALA A C 1
ATOM 1033 O O . ALA A 1 132 ? 9.515 0.209 -4.883 1.00 90.19 132 ALA A O 1
ATOM 1034 N N . ALA A 1 133 ? 10.057 1.834 -6.349 1.00 91.94 133 ALA A N 1
ATOM 1035 C CA . ALA A 1 133 ? 11.490 1.629 -6.264 1.00 91.94 133 ALA A CA 1
ATOM 1036 C C . ALA A 1 133 ? 11.985 1.770 -4.812 1.00 91.94 133 ALA A C 1
ATOM 1038 O O . ALA A 1 133 ? 12.619 0.860 -4.284 1.00 91.94 133 ALA A O 1
ATOM 1039 N N . SER A 1 134 ? 11.600 2.838 -4.109 1.00 89.00 134 SER A N 1
ATOM 1040 C CA . SER A 1 134 ? 11.967 3.017 -2.698 1.00 89.00 134 SER A CA 1
ATOM 1041 C C . SER A 1 134 ? 11.418 1.916 -1.785 1.00 89.00 134 SER A C 1
ATOM 1043 O O . SER A 1 134 ? 12.126 1.449 -0.898 1.00 89.00 134 SER A O 1
ATOM 1045 N N . SER A 1 135 ? 10.184 1.454 -2.010 1.00 86.31 135 SER A N 1
ATOM 1046 C CA . SER A 1 135 ? 9.582 0.364 -1.220 1.00 86.31 135 SER A CA 1
ATOM 1047 C C . SER A 1 135 ? 10.253 -0.989 -1.464 1.00 86.31 135 SER A C 1
ATOM 1049 O O . SER A 1 135 ? 10.169 -1.875 -0.618 1.00 86.31 135 SER A O 1
ATOM 1051 N N . LEU A 1 136 ? 10.914 -1.147 -2.612 1.00 89.75 136 LEU A N 1
ATOM 1052 C CA . LEU A 1 136 ? 11.673 -2.338 -2.990 1.00 89.75 136 LEU A CA 1
ATOM 1053 C C . LEU A 1 136 ? 13.161 -2.241 -2.613 1.00 89.75 136 LEU A C 1
ATOM 1055 O O . LEU A 1 136 ? 13.925 -3.151 -2.920 1.00 89.75 136 LEU A O 1
ATOM 1059 N N . GLY A 1 137 ? 13.567 -1.177 -1.910 1.00 90.12 137 GLY A N 1
ATOM 1060 C CA . GLY A 1 137 ? 14.932 -1.006 -1.406 1.00 90.12 137 GLY A CA 1
ATOM 1061 C C . GLY A 1 137 ? 15.888 -0.299 -2.368 1.00 90.12 137 GLY A C 1
ATOM 1062 O O . GLY A 1 137 ? 17.097 -0.348 -2.158 1.00 90.12 137 GLY A O 1
ATOM 1063 N N . TYR A 1 138 ? 15.378 0.362 -3.410 1.00 89.88 138 TYR A N 1
ATOM 1064 C CA . TYR A 1 138 ? 16.190 1.221 -4.270 1.00 89.88 138 TYR A CA 1
ATOM 1065 C C . TYR A 1 138 ? 16.302 2.627 -3.663 1.00 89.88 138 TYR A C 1
ATOM 1067 O O . TYR A 1 138 ? 15.315 3.365 -3.571 1.00 89.88 138 TYR A O 1
ATOM 1075 N N . ASP A 1 139 ? 17.513 3.007 -3.260 1.00 82.94 139 ASP A N 1
ATOM 1076 C CA . ASP A 1 139 ? 17.794 4.294 -2.619 1.00 82.94 139 ASP A CA 1
ATOM 1077 C C . ASP A 1 139 ? 17.841 5.448 -3.629 1.00 82.94 139 ASP A C 1
ATOM 1079 O O . ASP A 1 139 ? 18.638 5.438 -4.566 1.00 82.94 139 ASP A O 1
ATOM 1083 N N . GLY A 1 140 ? 17.005 6.472 -3.412 1.00 66.19 140 GLY A N 1
ATOM 1084 C CA . GLY A 1 140 ? 17.047 7.754 -4.130 1.00 66.19 140 GLY A CA 1
ATOM 1085 C C . GLY A 1 140 ? 17.176 7.676 -5.660 1.00 66.19 140 GLY A C 1
ATOM 1086 O O . GLY A 1 140 ? 18.007 8.404 -6.209 1.00 66.19 140 GLY A O 1
ATOM 1087 N N . PRO A 1 141 ? 16.409 6.821 -6.364 1.00 74.94 141 PRO A N 1
ATOM 1088 C CA . PRO A 1 141 ? 16.591 6.652 -7.796 1.00 74.94 141 PRO A CA 1
ATOM 1089 C C . PRO A 1 141 ? 16.214 7.927 -8.558 1.00 74.94 141 PRO A C 1
ATOM 1091 O O . PRO A 1 141 ? 15.122 8.473 -8.383 1.00 74.94 141 PRO A O 1
ATOM 1094 N N . ASP A 1 142 ? 17.104 8.374 -9.446 1.00 86.06 142 ASP A N 1
ATOM 1095 C CA . ASP A 1 142 ? 16.783 9.409 -10.427 1.00 86.06 142 ASP A CA 1
ATOM 1096 C C . ASP A 1 142 ? 15.828 8.820 -11.471 1.00 86.06 142 ASP A C 1
ATOM 1098 O O . ASP A 1 142 ? 16.187 7.901 -12.214 1.00 86.06 142 ASP A O 1
ATOM 1102 N N . LEU A 1 143 ? 14.588 9.309 -11.480 1.00 92.06 143 LEU A N 1
ATOM 1103 C CA . LEU A 1 143 ? 13.554 8.829 -12.387 1.00 92.06 143 LEU A CA 1
ATOM 1104 C C . LEU A 1 143 ? 13.734 9.437 -13.779 1.00 92.06 143 LEU A C 1
ATOM 1106 O O . LEU A 1 143 ? 13.654 10.654 -13.956 1.00 92.06 143 LEU A O 1
ATOM 1110 N N . GLN A 1 144 ? 13.819 8.580 -14.794 1.00 94.12 144 GLN A N 1
ATOM 1111 C CA . GLN A 1 144 ? 13.911 8.995 -16.191 1.00 94.12 144 GLN A CA 1
ATOM 1112 C C . GLN A 1 144 ? 12.694 8.531 -16.996 1.00 94.12 144 GLN A C 1
ATOM 1114 O O . GLN A 1 144 ? 12.239 7.395 -16.894 1.00 94.12 144 GLN A O 1
ATOM 1119 N N . ARG A 1 145 ? 12.151 9.400 -17.852 1.00 93.12 145 ARG A N 1
ATOM 1120 C CA . ARG A 1 145 ? 11.123 8.977 -18.815 1.00 93.12 145 ARG A CA 1
ATOM 1121 C C . ARG A 1 145 ? 11.786 8.266 -19.987 1.00 93.12 145 ARG A C 1
ATOM 1123 O O . ARG A 1 145 ? 12.588 8.870 -20.700 1.00 93.12 145 ARG A O 1
ATOM 1130 N N . SER A 1 146 ? 11.426 7.008 -20.206 1.00 91.00 146 SER A N 1
ATOM 1131 C CA . SER A 1 146 ? 11.910 6.230 -21.341 1.00 91.00 146 SER A CA 1
ATOM 1132 C C . SER A 1 146 ? 11.081 6.521 -22.590 1.00 91.00 146 SER A C 1
ATOM 1134 O O . SER A 1 146 ? 9.854 6.451 -22.565 1.00 91.00 146 SER A O 1
ATOM 1136 N N . ARG A 1 147 ? 11.770 6.800 -23.700 1.00 89.62 147 ARG A N 1
ATOM 1137 C CA . ARG A 1 147 ? 11.194 6.863 -25.057 1.00 89.62 147 ARG A CA 1
ATOM 1138 C C . ARG A 1 147 ? 11.534 5.623 -25.889 1.00 89.62 147 ARG A C 1
ATOM 1140 O O . ARG A 1 147 ? 11.386 5.639 -27.106 1.00 89.62 147 ARG A O 1
ATOM 1147 N N . LEU A 1 148 ? 12.090 4.593 -25.252 1.00 87.06 148 LEU A N 1
ATOM 1148 C CA . LEU A 1 148 ? 12.529 3.384 -25.934 1.00 87.06 148 LEU A CA 1
ATOM 1149 C C . LEU A 1 148 ? 11.320 2.551 -26.356 1.00 87.06 148 LEU A C 1
ATOM 1151 O O . LEU A 1 148 ? 10.380 2.378 -25.583 1.00 87.06 148 LEU A O 1
ATOM 1155 N N . VAL A 1 149 ? 11.383 2.019 -27.573 1.00 88.75 149 VAL A N 1
ATOM 1156 C CA . VAL A 1 149 ? 10.438 1.044 -28.118 1.00 88.75 149 VAL A CA 1
ATOM 1157 C C . VAL A 1 149 ? 11.268 -0.001 -28.880 1.00 88.75 149 VAL A C 1
ATOM 1159 O O . VAL A 1 149 ? 11.972 0.380 -29.819 1.00 88.75 149 VAL A O 1
ATOM 1162 N N . PRO A 1 150 ? 11.226 -1.295 -28.511 1.00 89.75 150 PRO A N 1
ATOM 1163 C CA . PRO A 1 150 ? 10.481 -1.860 -27.385 1.00 89.75 150 PRO A CA 1
ATOM 1164 C C . PRO A 1 150 ? 11.150 -1.570 -26.027 1.00 89.75 150 PRO A C 1
ATOM 1166 O O . PRO A 1 150 ? 12.374 -1.562 -25.912 1.00 89.75 150 PRO A O 1
ATOM 1169 N N . ALA A 1 151 ? 10.336 -1.371 -24.993 1.00 91.25 151 ALA A N 1
ATOM 1170 C CA . ALA A 1 151 ? 10.731 -1.340 -23.582 1.00 91.25 151 ALA A CA 1
ATOM 1171 C C . ALA A 1 151 ? 9.616 -1.943 -22.701 1.00 91.25 151 ALA A C 1
ATOM 1173 O O . ALA A 1 151 ? 8.501 -2.117 -23.208 1.00 91.25 151 ALA A O 1
ATOM 1174 N N . PRO A 1 152 ? 9.877 -2.257 -21.416 1.00 94.38 152 PRO A N 1
ATOM 1175 C CA . PRO A 1 152 ? 8.840 -2.691 -20.480 1.00 94.38 152 PRO A CA 1
ATOM 1176 C C . PRO A 1 152 ? 7.722 -1.646 -20.327 1.00 94.38 152 PRO A C 1
ATOM 1178 O O . PRO A 1 152 ? 7.979 -0.440 -20.370 1.00 94.38 152 PRO A O 1
ATOM 1181 N N . GLU A 1 153 ? 6.479 -2.100 -20.138 1.00 94.19 153 GLU A N 1
ATOM 1182 C CA . GLU A 1 153 ? 5.342 -1.215 -19.859 1.00 94.19 153 GLU A CA 1
ATOM 1183 C C . GLU A 1 153 ? 5.455 -0.614 -18.450 1.00 94.19 153 GLU A C 1
ATOM 1185 O O . GLU A 1 153 ? 5.559 -1.342 -17.461 1.00 94.19 153 GLU A O 1
ATOM 1190 N N . GLY A 1 154 ? 5.348 0.710 -18.331 1.00 94.19 154 GLY A N 1
ATOM 1191 C CA . GLY A 1 154 ? 5.349 1.389 -17.040 1.00 94.19 154 GLY A CA 1
ATOM 1192 C C . GLY A 1 154 ? 6.743 1.508 -16.428 1.00 94.19 154 GLY A C 1
ATOM 1193 O O . GLY A 1 154 ? 7.702 1.882 -17.101 1.00 94.19 154 GLY A O 1
ATOM 1194 N N . CYS A 1 155 ? 6.831 1.281 -15.124 1.00 95.00 155 CYS A N 1
ATOM 1195 C CA . CYS A 1 155 ? 8.024 1.499 -14.322 1.00 95.00 155 CYS A CA 1
ATOM 1196 C C . CYS A 1 155 ? 8.966 0.295 -14.391 1.00 95.00 155 CYS A C 1
ATOM 1198 O O . CYS A 1 155 ? 8.532 -0.842 -14.206 1.00 95.00 155 CYS A O 1
ATOM 1200 N N . PHE A 1 156 ? 10.255 0.529 -14.619 1.00 94.94 156 PHE A N 1
ATOM 1201 C CA . PHE A 1 156 ? 11.260 -0.528 -14.673 1.00 94.94 156 PHE A CA 1
ATOM 1202 C C . PHE A 1 156 ? 12.646 -0.026 -14.262 1.00 94.94 156 PHE A C 1
ATOM 1204 O O . PHE A 1 156 ? 12.952 1.161 -14.366 1.00 94.94 156 PHE A O 1
ATOM 1211 N N . MET A 1 157 ? 13.500 -0.944 -13.821 1.00 92.94 157 MET A N 1
ATOM 1212 C CA . MET A 1 157 ? 14.919 -0.707 -13.589 1.00 92.94 157 MET A CA 1
ATOM 1213 C C . MET A 1 157 ? 15.731 -1.201 -14.786 1.00 92.94 157 MET A C 1
ATOM 1215 O O . MET A 1 157 ? 15.527 -2.318 -15.266 1.00 92.94 157 MET A O 1
ATOM 1219 N N . ASP A 1 158 ? 16.691 -0.392 -15.225 1.00 90.38 158 ASP A N 1
ATOM 1220 C CA . ASP A 1 158 ? 17.735 -0.799 -16.167 1.00 90.38 158 ASP A CA 1
ATOM 1221 C C . ASP A 1 158 ? 19.092 -0.282 -15.692 1.00 90.38 158 ASP A C 1
ATOM 1223 O O . ASP A 1 158 ? 19.251 0.903 -15.397 1.00 90.38 158 ASP A O 1
ATOM 1227 N N . ALA A 1 159 ? 20.074 -1.178 -15.589 1.00 86.69 159 ALA A N 1
ATOM 1228 C CA . ALA A 1 159 ? 21.436 -0.860 -15.150 1.00 86.69 159 ALA A CA 1
ATOM 1229 C C . ALA A 1 159 ? 21.504 0.018 -13.873 1.00 86.69 159 ALA A C 1
ATOM 1231 O O . ALA A 1 159 ? 22.329 0.927 -13.777 1.00 86.69 159 ALA A O 1
ATOM 1232 N N . GLY A 1 160 ? 20.619 -0.240 -12.900 1.00 86.12 160 GLY A N 1
ATOM 1233 C CA . GLY A 1 160 ? 20.546 0.499 -11.631 1.00 86.12 160 GLY A CA 1
ATOM 1234 C C . GLY A 1 160 ? 19.875 1.875 -11.714 1.00 86.12 160 GLY A C 1
ATOM 1235 O O . GLY A 1 160 ? 19.881 2.611 -10.732 1.00 86.12 160 GLY A O 1
ATOM 1236 N N . LYS A 1 161 ? 19.291 2.232 -12.861 1.00 91.25 161 LYS A N 1
ATOM 1237 C CA . LYS A 1 161 ? 18.527 3.468 -13.060 1.00 91.25 161 LYS A CA 1
ATOM 1238 C C . LYS A 1 161 ? 17.043 3.158 -13.174 1.00 91.25 161 LYS A C 1
ATOM 1240 O O . LYS A 1 161 ? 16.665 2.128 -13.730 1.00 91.25 161 LYS A O 1
ATOM 1245 N N . LEU A 1 162 ? 16.223 4.070 -12.665 1.00 95.00 162 LEU A N 1
ATOM 1246 C CA . LEU A 1 162 ? 14.774 3.948 -12.681 1.00 95.00 162 LEU A CA 1
ATOM 1247 C C . LEU A 1 162 ? 14.202 4.645 -13.908 1.00 95.00 162 LEU A C 1
ATOM 1249 O O . LEU A 1 162 ? 14.459 5.826 -14.153 1.00 95.00 162 LEU A O 1
ATOM 1253 N N . PHE A 1 163 ? 13.371 3.924 -14.643 1.00 95.06 163 PHE A N 1
ATOM 1254 C CA . PHE A 1 163 ? 12.680 4.430 -15.810 1.00 95.06 163 PHE A CA 1
ATOM 1255 C C . PHE A 1 163 ? 11.174 4.269 -15.667 1.00 95.06 163 PHE A C 1
ATOM 1257 O O . PHE A 1 163 ? 10.687 3.329 -15.046 1.00 95.06 163 PHE A O 1
ATOM 1264 N N . VAL A 1 164 ? 10.430 5.167 -16.305 1.00 94.25 164 VAL A N 1
ATOM 1265 C CA . VAL A 1 164 ? 8.998 4.992 -16.558 1.00 94.25 164 VAL A CA 1
ATOM 1266 C C . VAL A 1 164 ? 8.723 5.162 -18.048 1.00 94.25 164 VAL A C 1
ATOM 1268 O O . VAL A 1 164 ? 9.171 6.137 -18.658 1.00 94.25 164 VAL A O 1
ATOM 1271 N N . SER A 1 165 ? 8.014 4.207 -18.647 1.00 93.50 165 SER A N 1
ATOM 1272 C CA . SER A 1 165 ? 7.541 4.261 -20.030 1.00 93.50 165 SER A CA 1
ATOM 1273 C C . SER A 1 165 ? 6.016 4.283 -20.076 1.00 93.50 165 SER A C 1
ATOM 1275 O O . SER A 1 165 ? 5.354 3.363 -19.600 1.00 93.50 165 SER A O 1
ATOM 1277 N N . ASP A 1 166 ? 5.461 5.334 -20.673 1.00 87.44 166 ASP A N 1
ATOM 1278 C CA . ASP A 1 166 ? 4.025 5.527 -20.901 1.00 87.44 166 ASP A CA 1
ATOM 1279 C C . ASP A 1 166 ? 3.639 5.433 -22.393 1.00 87.44 166 ASP A C 1
ATOM 1281 O O . ASP A 1 166 ? 2.498 5.726 -22.766 1.00 87.44 166 ASP A O 1
ATOM 1285 N N . ASP A 1 167 ? 4.565 4.990 -23.255 1.00 89.12 167 ASP A N 1
ATOM 1286 C CA . ASP A 1 167 ? 4.298 4.794 -24.680 1.00 89.12 167 ASP A CA 1
ATOM 1287 C C . ASP A 1 167 ? 3.366 3.593 -24.903 1.00 89.12 167 ASP A C 1
ATOM 1289 O O . ASP A 1 167 ? 3.596 2.481 -24.422 1.00 89.12 167 ASP A O 1
ATOM 1293 N N . ARG A 1 168 ? 2.311 3.799 -25.697 1.00 90.75 168 ARG A N 1
ATOM 1294 C CA . ARG A 1 168 ? 1.331 2.758 -26.038 1.00 90.75 168 ARG A CA 1
ATOM 1295 C C . ARG A 1 168 ? 1.950 1.594 -26.806 1.00 90.75 168 ARG A C 1
ATOM 1297 O O . ARG A 1 168 ? 1.398 0.496 -26.743 1.00 90.75 168 ARG A O 1
ATOM 1304 N N . ALA A 1 169 ? 3.052 1.819 -27.521 1.00 92.75 169 ALA A N 1
ATOM 1305 C CA . ALA A 1 169 ? 3.783 0.775 -28.230 1.00 92.75 169 ALA A CA 1
ATOM 1306 C C . ALA A 1 169 ? 4.423 -0.252 -27.280 1.00 92.75 169 ALA A C 1
ATOM 1308 O O . ALA A 1 169 ? 4.700 -1.372 -27.702 1.00 92.75 169 ALA A O 1
ATOM 1309 N N . ASN A 1 170 ? 4.605 0.102 -26.003 1.00 92.25 170 ASN A N 1
ATOM 1310 C CA . ASN A 1 170 ? 5.162 -0.787 -24.986 1.00 92.25 170 ASN A CA 1
ATOM 1311 C C . ASN A 1 170 ? 4.100 -1.560 -24.196 1.00 92.25 170 ASN A C 1
ATOM 1313 O O . ASN A 1 170 ? 4.438 -2.319 -23.294 1.00 92.25 170 ASN A O 1
ATOM 1317 N N . ARG A 1 171 ? 2.812 -1.395 -24.516 1.00 90.88 171 ARG A N 1
ATOM 1318 C CA . ARG A 1 171 ? 1.725 -2.044 -23.780 1.00 90.88 171 ARG A CA 1
ATOM 1319 C C . ARG A 1 171 ? 1.838 -3.570 -23.830 1.00 90.88 171 ARG A C 1
ATOM 1321 O O . ARG A 1 171 ? 1.873 -4.158 -24.906 1.00 90.88 171 ARG A O 1
ATOM 1328 N N . GLY A 1 172 ? 1.802 -4.205 -22.663 1.00 88.31 172 GLY A N 1
ATOM 1329 C CA . GLY A 1 172 ? 1.951 -5.647 -22.490 1.00 88.31 172 GLY A CA 1
ATOM 1330 C C . GLY A 1 172 ? 3.400 -6.130 -22.461 1.00 88.31 172 GLY A C 1
ATOM 1331 O O . GLY A 1 172 ? 3.615 -7.319 -22.222 1.00 88.31 172 GLY A O 1
ATOM 1332 N N . ASN A 1 173 ? 4.385 -5.250 -22.665 1.00 91.50 173 ASN A N 1
ATOM 1333 C CA . ASN A 1 173 ? 5.787 -5.628 -22.560 1.00 91.50 173 ASN A CA 1
ATOM 1334 C C . ASN A 1 173 ? 6.186 -5.806 -21.095 1.00 91.50 173 ASN A C 1
ATOM 1336 O O . ASN A 1 173 ? 5.843 -5.003 -20.224 1.00 91.50 173 ASN A O 1
ATOM 1340 N N . GLY A 1 174 ? 6.928 -6.878 -20.850 1.00 88.56 174 GLY A N 1
ATOM 1341 C CA . GLY A 1 174 ? 7.459 -7.246 -19.550 1.00 88.56 174 GLY A CA 1
ATOM 1342 C C . GLY A 1 174 ? 8.941 -6.940 -19.383 1.00 88.56 174 GLY A C 1
ATOM 1343 O O . GLY A 1 174 ? 9.543 -6.285 -20.233 1.00 88.56 174 GLY A O 1
ATOM 1344 N N . ALA A 1 175 ? 9.494 -7.457 -18.287 1.00 87.00 175 ALA A N 1
ATOM 1345 C CA . ALA A 1 175 ? 10.935 -7.614 -18.096 1.00 87.00 175 ALA A CA 1
ATOM 1346 C C . ALA A 1 175 ? 11.521 -8.668 -19.050 1.00 87.00 175 ALA A C 1
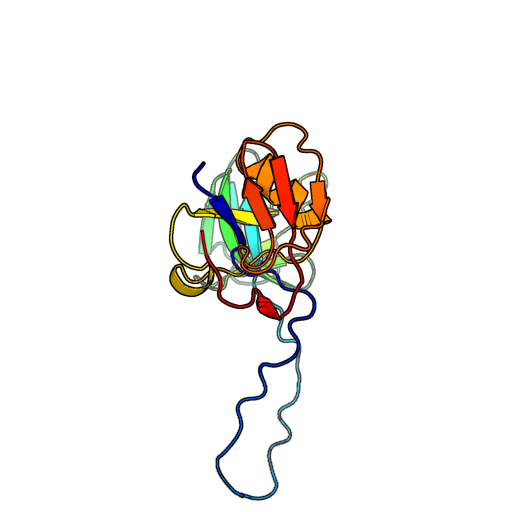ATOM 1348 O O . ALA A 1 175 ? 10.823 -9.690 -19.289 1.00 87.00 175 ALA A O 1
#

Secondary structure (DSSP, 8-state):
---EEEEEES--TT-------------S------------EEEEE-SSSEEEEESSSST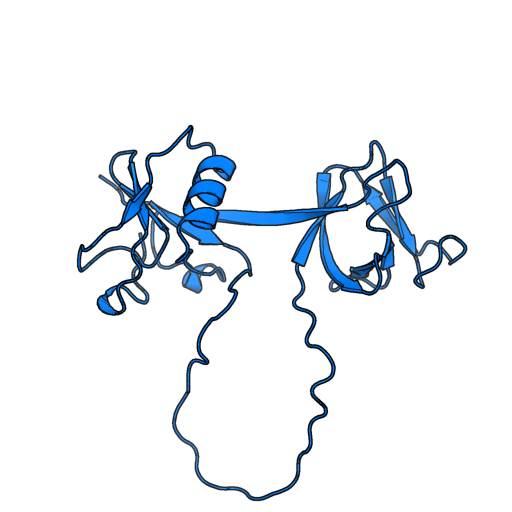TSPEEEEEETT-EEEEEEETTEEEESSSS-EEESEETTEE-EEEE-EEEEESSS-GGGGT-EE--SHHHHHHHHHHTT--S--EEE---SS--SEEEEETTEEEEE--GGGTT---

Foldseek 3Di:
DFKKFKWWADDDPDDDDPDDDDDDDDDDDDPPPPDDPQPKFKKFFADQFKWFFFQDPDPPGDGPDIDTGRDIFIAGDDPQWGQGDVDGGITGQDDPPDGGIDTDIDMDMDRDFALVVVVTHAAQDQVVLVVNCVVVPQPPADEAEDPDPQDAAAWMDDPSHIYGYPDPNNPRPHD

pLDDT: mean 83.5, std 19.25, range [34.0, 98.56]